Protein AF-Q9W239-F1 (afdb_monomer_lite)

Structure (mmCIF, N/CA/C/O backbone):
data_AF-Q9W239-F1
#
_entry.id   AF-Q9W239-F1
#
loop_
_atom_site.group_PDB
_atom_site.id
_atom_site.type_symbol
_atom_site.label_atom_id
_atom_site.label_alt_id
_atom_site.label_comp_id
_atom_site.label_asym_id
_atom_site.label_entity_id
_atom_site.label_seq_id
_atom_site.pdbx_PDB_ins_code
_atom_site.Cartn_x
_atom_site.Cartn_y
_atom_site.Cartn_z
_atom_site.occupancy
_atom_site.B_iso_or_equiv
_atom_site.auth_seq_id
_atom_site.auth_comp_id
_atom_site.auth_asym_id
_atom_site.auth_atom_id
_atom_site.pdbx_PDB_model_num
ATOM 1 N N . MET A 1 1 ? 29.350 47.192 4.331 1.00 59.81 1 MET A N 1
ATOM 2 C CA . MET A 1 1 ? 28.697 47.017 5.650 1.00 59.81 1 MET A CA 1
ATOM 3 C C . MET A 1 1 ? 27.444 46.134 5.598 1.00 59.81 1 MET A C 1
ATOM 5 O O . MET A 1 1 ? 27.211 45.416 6.556 1.00 59.81 1 MET A O 1
ATOM 9 N N . ALA A 1 2 ? 26.683 46.095 4.492 1.00 65.25 2 ALA A N 1
ATOM 10 C CA . ALA A 1 2 ? 25.450 45.297 4.399 1.00 65.25 2 ALA A CA 1
ATOM 11 C C . ALA A 1 2 ? 25.646 43.762 4.481 1.00 65.25 2 ALA A C 1
ATOM 13 O O . ALA A 1 2 ? 24.823 43.072 5.071 1.00 65.25 2 ALA A O 1
ATOM 14 N N . LYS A 1 3 ? 26.759 43.215 3.960 1.00 69.19 3 LYS A N 1
ATOM 15 C CA . LYS A 1 3 ? 27.014 41.756 3.932 1.00 69.19 3 LYS A CA 1
ATOM 16 C C . LYS A 1 3 ? 27.030 41.111 5.328 1.00 69.19 3 LYS A C 1
ATOM 18 O O . LYS A 1 3 ? 26.527 40.007 5.504 1.00 69.19 3 LYS A O 1
ATOM 23 N N . ASN A 1 4 ? 27.554 41.824 6.325 1.00 71.75 4 ASN A N 1
ATOM 24 C CA . ASN A 1 4 ? 27.633 41.343 7.705 1.00 71.75 4 ASN A CA 1
ATOM 25 C C . ASN A 1 4 ? 26.253 41.323 8.382 1.00 71.75 4 ASN A C 1
ATOM 27 O O . ASN A 1 4 ? 26.001 40.457 9.212 1.00 71.75 4 ASN A O 1
ATOM 31 N N . MET A 1 5 ? 25.341 42.227 8.001 1.00 71.38 5 MET A N 1
ATOM 32 C CA . MET A 1 5 ? 23.975 42.234 8.536 1.00 71.38 5 MET A CA 1
ATOM 33 C C . MET A 1 5 ? 23.182 41.019 8.048 1.00 71.38 5 MET A C 1
ATOM 35 O O . MET A 1 5 ? 22.573 40.330 8.860 1.00 71.38 5 MET A O 1
ATOM 39 N N . PHE A 1 6 ? 23.251 40.701 6.750 1.00 78.31 6 PHE A N 1
ATOM 40 C CA . PHE A 1 6 ? 22.543 39.540 6.195 1.00 78.31 6 PHE A CA 1
ATOM 41 C C . PHE A 1 6 ? 23.055 38.211 6.760 1.00 78.31 6 PHE A C 1
ATOM 43 O O . PHE A 1 6 ? 22.257 37.325 7.054 1.00 78.31 6 PHE A O 1
ATOM 50 N N . SER A 1 7 ? 24.371 38.090 6.972 1.00 80.75 7 SER A N 1
ATOM 51 C CA . SER A 1 7 ? 24.964 36.894 7.581 1.00 80.75 7 SER A CA 1
ATOM 52 C C . SER A 1 7 ? 24.462 36.670 9.008 1.00 80.75 7 SER A C 1
ATOM 54 O O . SER A 1 7 ? 24.135 35.543 9.365 1.00 80.75 7 SER A O 1
ATOM 56 N N . ASN A 1 8 ? 24.367 37.730 9.815 1.00 81.00 8 ASN A N 1
ATOM 57 C CA . ASN A 1 8 ? 23.885 37.615 11.191 1.00 81.00 8 ASN A CA 1
ATOM 58 C C . ASN A 1 8 ? 22.394 37.254 11.245 1.00 81.00 8 ASN A C 1
ATOM 60 O O . ASN A 1 8 ? 22.008 36.430 12.065 1.00 81.00 8 ASN A O 1
ATOM 64 N N . ILE A 1 9 ? 21.571 37.810 10.347 1.00 82.94 9 ILE A N 1
ATOM 65 C CA . ILE A 1 9 ? 20.140 37.471 10.267 1.00 82.94 9 ILE A CA 1
ATOM 66 C C . ILE A 1 9 ? 19.959 35.985 9.929 1.00 82.94 9 ILE A C 1
ATOM 68 O O . ILE A 1 9 ? 19.223 35.298 10.629 1.00 82.94 9 ILE A O 1
ATOM 72 N N . LEU A 1 10 ? 20.678 35.470 8.923 1.00 83.50 10 LEU A N 1
ATOM 73 C CA . LEU A 1 10 ? 20.600 34.056 8.532 1.00 83.50 10 LEU A CA 1
ATOM 74 C C . LEU A 1 10 ? 20.991 33.106 9.672 1.00 83.50 10 LEU A C 1
ATOM 76 O O . LEU A 1 10 ? 20.299 32.116 9.903 1.00 83.50 10 LEU A O 1
ATOM 80 N N . VAL A 1 11 ? 22.068 33.414 10.402 1.00 84.19 11 VAL A N 1
ATOM 81 C CA . VAL A 1 11 ? 22.528 32.582 11.526 1.00 84.19 11 VAL A CA 1
ATOM 82 C C . VAL A 1 11 ? 21.509 32.580 12.668 1.00 84.19 11 VAL A C 1
ATOM 84 O O . VAL A 1 11 ? 21.223 31.521 13.220 1.00 84.19 11 VAL A O 1
ATOM 87 N N . VAL A 1 12 ? 20.906 33.730 12.990 1.00 82.19 12 VAL A N 1
ATOM 88 C CA . VAL A 1 12 ? 19.872 33.812 14.034 1.00 82.19 12 VAL A CA 1
ATOM 89 C C . VAL A 1 12 ? 18.621 33.026 13.632 1.00 82.19 12 VAL A C 1
ATOM 91 O O . VAL A 1 12 ? 18.094 32.282 14.453 1.00 82.19 12 VAL A O 1
ATOM 94 N N . THR A 1 13 ? 18.168 33.112 12.376 1.00 81.19 13 THR A N 1
ATOM 95 C CA . THR A 1 13 ? 17.001 32.340 11.911 1.00 81.19 13 THR A CA 1
ATOM 96 C C . THR A 1 13 ? 17.246 30.829 11.972 1.00 81.19 13 THR A C 1
ATOM 98 O O . THR A 1 13 ? 16.376 30.093 12.425 1.00 81.19 13 THR A O 1
ATOM 101 N N . LEU A 1 14 ? 18.434 30.359 11.576 1.00 78.44 14 LEU A N 1
ATOM 102 C CA . LEU A 1 14 ? 18.801 28.938 11.650 1.00 78.44 14 LEU A CA 1
ATOM 103 C C . LEU A 1 14 ? 18.848 28.418 13.095 1.00 78.44 14 LEU A C 1
ATOM 105 O O . LEU A 1 14 ? 18.384 27.310 13.363 1.00 78.44 14 LEU A O 1
ATOM 109 N N . LEU A 1 15 ? 19.368 29.221 14.028 1.00 74.00 15 LEU A N 1
ATOM 110 C CA . LEU A 1 15 ? 19.420 28.856 15.446 1.00 74.00 15 LEU A CA 1
ATOM 111 C C . LEU A 1 15 ? 18.019 28.744 16.062 1.00 74.00 15 LEU A C 1
ATOM 113 O O . LEU A 1 15 ? 17.766 27.792 16.792 1.00 74.00 15 LEU A O 1
ATOM 117 N N . VAL A 1 16 ? 17.098 29.656 15.725 1.00 76.19 16 VAL A N 1
ATOM 118 C CA . VAL A 1 16 ? 15.711 29.627 16.234 1.00 76.19 16 VAL A CA 1
ATOM 119 C C . VAL A 1 16 ? 14.927 28.416 15.713 1.00 76.19 16 VAL A C 1
ATOM 121 O O . VAL A 1 16 ? 14.085 27.883 16.424 1.00 76.19 16 VAL A O 1
ATOM 124 N N . LEU A 1 17 ? 15.212 27.934 14.499 1.00 69.56 17 LEU A N 1
ATOM 125 C CA . LEU A 1 17 ? 14.534 26.754 13.942 1.00 69.56 17 LEU A CA 1
ATOM 126 C C . LEU A 1 17 ? 15.034 25.419 14.520 1.00 69.56 17 LEU A C 1
ATOM 128 O O . LEU A 1 17 ? 14.415 24.387 14.277 1.00 69.56 17 LEU A O 1
ATOM 132 N N . SER A 1 18 ? 16.147 25.420 15.257 1.00 66.19 18 SER A N 1
ATOM 133 C CA . SER A 1 18 ? 16.797 24.187 15.717 1.00 66.19 18 SER A CA 1
ATOM 134 C C . SER A 1 18 ? 16.354 23.728 17.113 1.00 6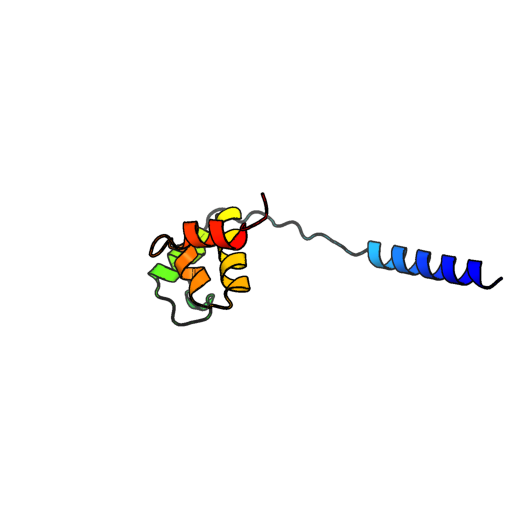6.19 18 SER A C 1
ATOM 136 O O . SER A 1 18 ? 16.694 22.613 17.501 1.00 66.19 18 SER A O 1
ATOM 138 N N . SER A 1 19 ? 15.641 24.553 17.890 1.00 61.31 19 SER A N 1
ATOM 139 C CA . SER A 1 19 ? 15.463 24.319 19.334 1.00 61.31 19 SER A CA 1
ATOM 140 C C . SER A 1 19 ? 14.162 23.643 19.784 1.00 61.31 19 SER A C 1
ATOM 142 O O . SER A 1 19 ? 14.058 23.363 20.969 1.00 61.31 19 SER A O 1
ATOM 144 N N . ASP A 1 20 ? 13.221 23.291 18.900 1.00 59.47 20 ASP A N 1
ATOM 145 C CA . ASP A 1 20 ? 11.930 22.711 19.334 1.00 59.47 20 ASP A CA 1
ATOM 146 C C . ASP A 1 20 ? 11.484 21.476 18.527 1.00 59.47 20 ASP A C 1
ATOM 148 O O . ASP A 1 20 ? 10.299 21.271 18.264 1.00 59.47 20 ASP A O 1
ATOM 152 N N . VAL A 1 21 ? 12.425 20.603 18.152 1.00 69.50 21 VAL A N 1
ATOM 153 C CA . VAL A 1 21 ? 12.090 19.207 17.815 1.00 69.50 21 VAL A CA 1
ATOM 154 C C . VAL A 1 21 ? 12.264 18.360 19.072 1.00 69.50 21 VAL A C 1
ATOM 156 O O . VAL A 1 21 ? 13.253 17.663 19.278 1.00 69.50 21 VAL A O 1
ATOM 159 N N . GLU A 1 22 ? 11.265 18.423 19.948 1.00 69.25 22 GLU A N 1
ATOM 160 C CA . GLU A 1 22 ? 11.048 17.359 20.920 1.00 69.25 22 GLU A CA 1
ATOM 161 C C . GLU A 1 22 ? 10.485 16.162 20.142 1.00 69.25 22 GLU A C 1
ATOM 163 O O . GLU A 1 22 ? 9.284 16.051 19.882 1.00 69.25 22 GLU A O 1
ATOM 168 N N . ALA A 1 23 ? 11.383 15.296 19.666 1.00 59.94 23 ALA A N 1
ATOM 169 C CA . ALA A 1 23 ? 11.011 14.040 19.036 1.00 59.94 23 ALA A CA 1
ATOM 170 C C . ALA A 1 23 ? 10.308 13.168 20.085 1.00 59.94 23 ALA A C 1
ATOM 172 O O . ALA A 1 23 ? 10.951 12.482 20.877 1.00 59.94 23 ALA A O 1
ATOM 173 N N . ARG A 1 24 ? 8.974 13.232 20.116 1.00 69.19 24 ARG A N 1
ATOM 174 C CA . ARG A 1 24 ? 8.122 12.407 20.975 1.00 69.19 24 ARG A CA 1
ATOM 175 C C . ARG A 1 24 ? 8.477 10.927 20.749 1.00 69.19 24 ARG A C 1
ATOM 177 O O . ARG A 1 24 ? 8.260 10.433 19.642 1.00 69.19 24 ARG A O 1
ATOM 184 N N . PRO A 1 25 ? 9.019 10.208 21.750 1.00 54.91 25 PRO A N 1
ATOM 185 C CA . PRO A 1 25 ? 9.364 8.807 21.581 1.00 54.91 25 PRO A CA 1
ATOM 186 C C . PRO A 1 25 ? 8.078 7.991 21.437 1.00 54.91 25 PRO A C 1
ATOM 188 O O . PRO A 1 25 ? 7.181 8.062 22.280 1.00 54.91 25 PRO A O 1
ATOM 191 N N . SER A 1 26 ? 7.983 7.214 20.360 1.00 57.66 26 SER A N 1
ATOM 192 C CA . SER A 1 26 ? 6.945 6.199 20.196 1.00 57.66 26 SER A CA 1
ATOM 193 C C . SER A 1 26 ? 7.169 5.111 21.244 1.00 57.66 26 SER A C 1
ATOM 195 O O . SER A 1 26 ? 7.978 4.208 21.051 1.00 57.66 26 SER A O 1
ATOM 197 N N . SER A 1 27 ? 6.497 5.208 22.390 1.00 50.47 27 SER A N 1
ATOM 198 C CA . SER A 1 27 ? 6.455 4.118 23.360 1.00 50.47 27 SER A CA 1
ATOM 199 C C . SER A 1 27 ? 5.685 2.949 22.748 1.00 50.47 27 SER A C 1
ATOM 201 O O . SER A 1 27 ? 4.490 3.060 22.475 1.00 50.47 27 SER A O 1
ATOM 203 N N . SER A 1 28 ? 6.394 1.846 22.534 1.00 46.81 28 SER A N 1
ATOM 204 C CA . SER A 1 28 ? 5.915 0.559 22.044 1.00 46.81 28 SER A CA 1
ATOM 205 C C . SER A 1 28 ? 4.739 0.026 22.874 1.00 46.81 28 SER A C 1
ATOM 207 O O . SER A 1 28 ? 4.928 -0.575 23.929 1.00 46.81 28 SER A O 1
ATOM 209 N N . GLY A 1 29 ? 3.513 0.238 22.394 1.00 45.41 29 GLY A N 1
ATOM 210 C CA . GLY A 1 29 ? 2.312 -0.421 22.899 1.00 45.41 29 GLY A CA 1
ATOM 211 C C . GLY A 1 29 ? 2.229 -1.842 22.349 1.00 45.41 29 GLY A C 1
ATOM 212 O O . GLY A 1 29 ? 1.718 -2.067 21.257 1.00 45.41 29 GLY A O 1
ATOM 213 N N . VAL A 1 30 ? 2.779 -2.795 23.095 1.00 38.94 30 VAL A N 1
ATOM 214 C CA . VAL A 1 30 ? 2.681 -4.235 22.836 1.00 38.94 30 VAL A CA 1
ATOM 215 C C . VAL A 1 30 ? 1.303 -4.745 23.276 1.00 38.94 30 VAL A C 1
ATOM 217 O O . VAL A 1 30 ? 0.954 -4.642 24.446 1.00 38.94 30 VAL A O 1
ATOM 220 N N . GLY A 1 31 ? 0.567 -5.368 22.350 1.00 42.25 31 GLY A N 1
ATOM 221 C CA . GLY A 1 31 ? -0.201 -6.586 22.640 1.00 42.25 31 GLY A CA 1
ATOM 222 C C . GLY A 1 31 ? -1.547 -6.465 23.361 1.00 42.25 31 GLY A C 1
ATOM 223 O O . GLY A 1 31 ? -1.792 -7.230 24.288 1.00 42.25 31 GLY A O 1
ATOM 224 N N . GLY A 1 32 ? -2.445 -5.585 22.914 1.00 42.72 32 GLY A N 1
A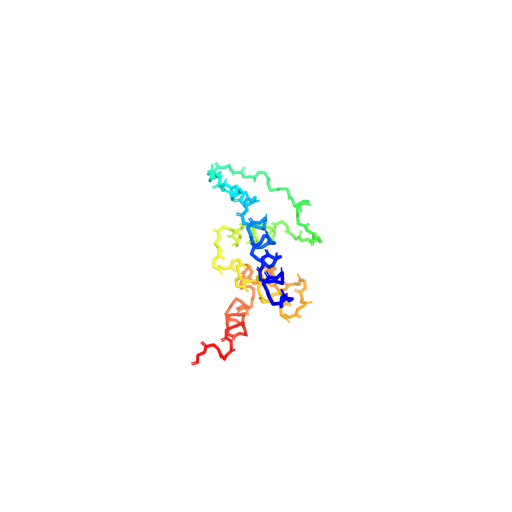TOM 225 C CA . GLY A 1 32 ? -3.881 -5.773 23.148 1.00 42.72 32 GLY A CA 1
ATOM 226 C C . GLY A 1 32 ? -4.511 -6.418 21.917 1.00 42.72 32 GLY A C 1
ATOM 227 O O . GLY A 1 32 ? -4.318 -5.907 20.816 1.00 42.72 32 GLY A O 1
ATOM 228 N N . GLU A 1 33 ? -5.240 -7.524 22.075 1.00 48.28 33 GLU A N 1
ATOM 229 C CA . GLU A 1 33 ? -6.21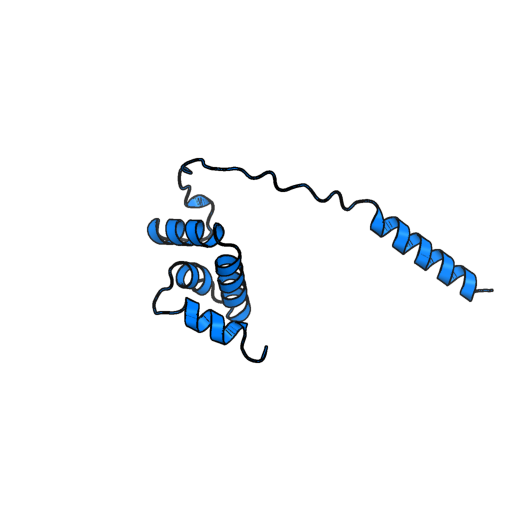0 -7.986 21.075 1.00 48.28 33 GLU A CA 1
ATOM 230 C C . GLU A 1 33 ? -7.210 -6.845 20.858 1.00 48.28 33 GLU A C 1
ATOM 232 O O . GLU A 1 33 ? -8.136 -6.642 21.642 1.00 48.28 33 GLU A O 1
ATOM 237 N N . ALA A 1 34 ? -6.921 -5.998 19.870 1.00 55.97 34 ALA A N 1
ATOM 238 C CA . ALA A 1 34 ? -7.680 -4.793 19.622 1.00 55.97 34 ALA A CA 1
ATOM 239 C C . ALA A 1 34 ? -9.093 -5.212 19.230 1.00 55.97 34 ALA A C 1
ATOM 241 O O . ALA A 1 34 ? -9.294 -5.959 18.272 1.00 55.97 34 ALA A O 1
ATOM 242 N N . ASN A 1 35 ? -10.066 -4.730 19.999 1.00 57.78 35 ASN A N 1
ATOM 243 C CA . ASN A 1 35 ? -11.431 -4.608 19.534 1.00 57.78 35 ASN A CA 1
ATOM 244 C C . ASN A 1 35 ? -11.346 -3.874 18.190 1.00 57.78 35 ASN A C 1
ATOM 246 O O . ASN A 1 35 ? -10.957 -2.709 18.148 1.00 57.78 35 ASN A O 1
ATOM 250 N N . VAL A 1 36 ? -11.536 -4.616 17.100 1.00 60.97 36 VAL A N 1
ATOM 251 C CA . VAL A 1 36 ? -11.416 -4.088 15.745 1.00 60.97 36 VAL A CA 1
ATOM 252 C C . VAL A 1 36 ? -12.566 -3.118 15.594 1.00 60.97 36 VAL A C 1
ATOM 254 O O . VAL A 1 36 ? -13.699 -3.564 15.446 1.00 60.97 36 VAL A O 1
ATOM 257 N N . ASP A 1 37 ? -12.289 -1.823 15.693 1.00 70.50 37 ASP A N 1
ATOM 258 C CA . ASP A 1 37 ? -13.255 -0.787 15.375 1.00 70.50 37 ASP A CA 1
ATOM 259 C C . ASP A 1 37 ? -13.113 -0.458 13.884 1.00 70.50 37 ASP A C 1
ATOM 261 O O . ASP A 1 37 ? -12.167 0.230 13.491 1.00 70.50 37 ASP A O 1
ATOM 265 N N . PRO A 1 38 ? -14.016 -0.941 13.011 1.00 70.62 38 PRO A N 1
ATOM 266 C CA . PRO A 1 38 ? -13.943 -0.630 11.591 1.00 70.62 38 PRO A CA 1
ATOM 267 C C . PRO A 1 38 ? -14.134 0.867 11.314 1.00 70.62 38 PRO A C 1
ATOM 269 O O . PRO A 1 38 ? -13.831 1.303 10.208 1.00 70.62 38 PRO A O 1
ATOM 272 N N . SER A 1 39 ? -14.630 1.6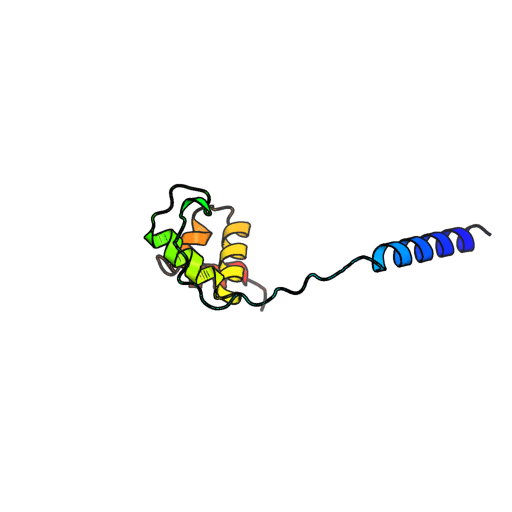54 12.284 1.00 75.19 39 SER A N 1
ATOM 273 C CA . SER A 1 39 ? -14.865 3.092 12.118 1.00 75.19 39 SER A CA 1
ATOM 274 C C . SER A 1 39 ? -13.585 3.930 12.051 1.00 75.19 39 SER A C 1
ATOM 276 O O . SER A 1 39 ? -13.641 5.072 11.594 1.00 75.19 39 SER A O 1
ATOM 278 N N . GLU A 1 40 ? -12.432 3.366 12.429 1.00 78.94 40 GLU A N 1
ATOM 279 C CA . GLU A 1 40 ? -11.127 4.018 12.266 1.00 78.94 40 GLU A CA 1
ATOM 280 C C . GLU A 1 40 ? -10.724 4.149 10.785 1.00 78.94 40 GLU A C 1
ATOM 282 O O . GLU A 1 40 ? -10.020 5.088 10.409 1.00 78.94 40 GLU A O 1
ATOM 287 N N . TYR A 1 41 ? -11.214 3.257 9.917 1.00 77.88 41 TYR A N 1
ATOM 288 C CA . TYR A 1 41 ? -10.888 3.267 8.493 1.00 77.88 41 TYR A CA 1
ATOM 289 C C . TYR A 1 41 ? -11.952 4.003 7.676 1.00 77.88 41 TYR A C 1
ATOM 291 O O . TYR A 1 41 ? -13.153 3.762 7.788 1.00 77.88 41 TYR A O 1
ATOM 299 N N . HIS A 1 42 ? -11.504 4.897 6.793 1.00 75.31 42 HIS A N 1
ATOM 300 C CA . HIS A 1 42 ? -12.395 5.581 5.863 1.00 75.31 42 HIS A CA 1
ATOM 301 C C . HIS A 1 42 ? -12.883 4.626 4.763 1.00 75.31 42 HIS A C 1
ATOM 303 O O . HIS A 1 42 ? -12.083 4.001 4.070 1.00 75.31 42 HIS A O 1
ATOM 309 N N . GLY A 1 43 ? -14.201 4.578 4.560 1.00 76.50 43 GLY A N 1
ATOM 310 C CA . GLY A 1 43 ? -14.844 3.822 3.482 1.00 76.50 43 GLY A CA 1
ATOM 311 C C . GLY A 1 43 ? -15.648 2.615 3.970 1.00 76.50 43 GLY A C 1
ATOM 312 O O . GLY A 1 43 ? -15.573 2.206 5.122 1.00 76.50 43 GLY A O 1
ATOM 313 N N . ASN A 1 44 ? -16.448 2.037 3.071 1.00 79.50 44 ASN A N 1
ATOM 314 C CA . ASN A 1 44 ? -17.218 0.818 3.342 1.00 79.50 44 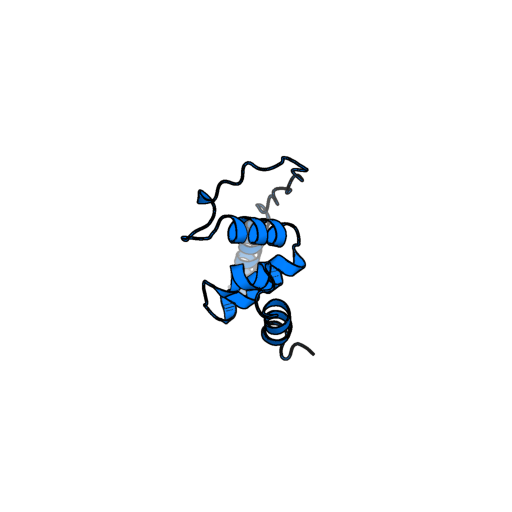ASN A CA 1
ATOM 315 C C . ASN A 1 44 ? -16.327 -0.425 3.170 1.00 79.50 44 ASN A C 1
ATOM 317 O O . ASN A 1 44 ? -16.564 -1.245 2.282 1.00 79.50 44 ASN A O 1
ATOM 321 N N . LEU A 1 45 ? -15.262 -0.538 3.967 1.00 84.56 45 LEU A N 1
ATOM 322 C CA . LEU A 1 45 ? -14.397 -1.718 3.946 1.00 84.56 45 LEU A CA 1
ATOM 323 C C . LEU A 1 45 ? -15.079 -2.889 4.660 1.00 84.56 45 LEU A C 1
ATOM 325 O O . LEU A 1 45 ? -15.744 -2.725 5.683 1.00 84.56 45 LEU A O 1
ATOM 329 N N . SER A 1 46 ? -14.888 -4.096 4.125 1.00 90.06 46 SER A N 1
ATOM 330 C CA . SER A 1 46 ? -15.309 -5.311 4.820 1.00 90.06 46 SER A CA 1
ATOM 331 C C . SER A 1 46 ? -14.465 -5.520 6.082 1.00 90.06 46 SER A C 1
ATOM 333 O O . SER A 1 46 ? -13.305 -5.104 6.136 1.00 90.06 46 SER A O 1
ATOM 335 N N . VAL A 1 47 ? -15.011 -6.224 7.078 1.00 90.88 47 VAL A N 1
ATOM 336 C CA . VAL A 1 47 ? -14.260 -6.583 8.297 1.00 90.88 47 VAL A CA 1
ATOM 337 C C . VAL A 1 47 ? -12.986 -7.363 7.951 1.00 90.88 47 VAL A C 1
ATOM 339 O O . VAL A 1 47 ? -11.941 -7.151 8.557 1.00 90.88 47 VAL A O 1
ATOM 342 N N . GLU A 1 48 ? -13.043 -8.218 6.927 1.00 92.19 48 GLU A N 1
ATOM 343 C CA . GLU A 1 48 ? -11.876 -8.952 6.431 1.00 92.19 48 GLU A CA 1
ATOM 344 C C . GLU A 1 48 ? -10.799 -8.006 5.877 1.00 92.19 48 GLU A C 1
ATOM 346 O O . GLU A 1 48 ? -9.616 -8.155 6.186 1.00 92.19 48 GLU A O 1
ATOM 351 N N . THR A 1 49 ? -11.198 -7.006 5.089 1.00 92.88 49 THR A N 1
ATOM 352 C CA . THR A 1 49 ? -10.278 -6.003 4.540 1.00 92.88 49 THR A CA 1
ATOM 353 C C . THR A 1 49 ? -9.633 -5.181 5.654 1.00 92.88 49 THR A C 1
ATOM 355 O O . THR A 1 49 ? -8.425 -4.960 5.616 1.00 92.88 49 THR A O 1
ATOM 358 N N . VAL A 1 50 ? -10.401 -4.787 6.674 1.00 93.81 50 VAL A N 1
ATOM 359 C CA . VAL A 1 50 ? -9.879 -4.067 7.848 1.00 93.81 50 VAL A CA 1
ATOM 360 C C . VAL A 1 50 ? -8.810 -4.891 8.569 1.00 93.81 50 VAL A C 1
ATOM 362 O O . VAL A 1 50 ? -7.731 -4.378 8.849 1.00 93.81 50 VAL A O 1
ATOM 365 N N . LEU A 1 51 ? -9.048 -6.187 8.793 1.00 93.31 51 LEU A N 1
ATOM 366 C CA . LEU A 1 51 ? -8.062 -7.078 9.417 1.00 93.31 51 LEU A CA 1
ATOM 367 C C . LEU A 1 51 ? -6.770 -7.195 8.593 1.00 93.31 51 LEU A C 1
ATOM 369 O O . LEU A 1 51 ? -5.672 -7.182 9.154 1.00 93.31 51 LEU A O 1
ATOM 373 N N . LYS A 1 52 ? -6.883 -7.284 7.260 1.00 94.69 52 LYS A N 1
ATOM 374 C CA . LYS A 1 52 ? -5.721 -7.306 6.355 1.00 94.69 52 LYS A CA 1
ATOM 375 C C . LYS A 1 52 ? -4.927 -6.001 6.433 1.00 94.69 52 LYS A C 1
ATOM 377 O O . LYS A 1 52 ? -3.700 -6.044 6.486 1.00 94.69 52 LYS A O 1
ATOM 382 N N . VAL A 1 53 ? -5.609 -4.857 6.477 1.00 95.38 53 VAL A N 1
ATOM 383 C CA . VAL A 1 53 ? -4.972 -3.540 6.613 1.00 95.38 53 VAL A CA 1
ATOM 384 C C . VAL A 1 53 ? -4.287 -3.390 7.974 1.00 95.38 53 VAL A C 1
ATOM 386 O O . VAL A 1 53 ? -3.111 -3.046 8.019 1.00 95.38 53 VAL A O 1
ATOM 389 N N . GLN A 1 54 ? -4.933 -3.765 9.075 1.00 94.31 54 GLN A N 1
ATOM 390 C CA . GLN A 1 54 ? -4.291 -3.751 10.395 1.00 94.31 54 GLN A CA 1
ATOM 391 C C . GLN A 1 54 ? -3.051 -4.649 10.451 1.00 94.31 54 GLN A C 1
ATOM 393 O O . GLN A 1 54 ? -2.059 -4.331 11.107 1.00 94.31 54 GLN A O 1
ATOM 398 N N . GLN A 1 55 ? -3.082 -5.796 9.770 1.00 94.94 55 GLN A N 1
ATOM 399 C CA . GLN A 1 55 ? -1.915 -6.669 9.691 1.00 94.94 55 GLN A CA 1
ATOM 400 C C . GLN A 1 55 ? -0.791 -6.061 8.838 1.00 94.94 55 GLN A C 1
ATOM 402 O O . GLN A 1 55 ? 0.380 -6.237 9.168 1.00 94.94 55 GLN A O 1
ATOM 407 N N . CYS A 1 56 ? -1.141 -5.330 7.781 1.00 96.75 56 CYS A N 1
ATOM 408 C CA . CYS A 1 56 ? -0.227 -4.559 6.937 1.00 96.75 56 CYS A CA 1
ATOM 409 C C . CYS A 1 56 ? 0.507 -3.483 7.742 1.00 96.75 56 CYS A C 1
ATOM 411 O O . CYS A 1 56 ? 1.720 -3.356 7.634 1.00 96.75 56 CYS A O 1
ATOM 413 N N . GLU A 1 57 ? -0.211 -2.771 8.611 1.00 95.94 57 GLU A N 1
ATOM 414 C CA . GLU A 1 57 ? 0.317 -1.676 9.437 1.00 95.94 57 GLU A CA 1
ATOM 415 C C . GLU A 1 57 ? 1.302 -2.142 10.518 1.00 95.94 57 GLU A C 1
ATOM 417 O O . GLU A 1 57 ? 2.127 -1.361 10.991 1.00 95.94 57 GLU A O 1
ATOM 422 N N . LYS A 1 58 ? 1.284 -3.434 10.872 1.00 96.25 58 LYS A N 1
ATOM 423 C CA . LYS A 1 58 ? 2.294 -4.041 11.756 1.00 96.25 58 LYS A CA 1
ATOM 424 C C . LYS A 1 58 ? 3.630 -4.297 11.055 1.00 96.25 58 LYS A C 1
ATOM 426 O O . LYS A 1 58 ? 4.641 -4.453 11.736 1.00 96.25 58 LYS A O 1
ATOM 431 N N . ASP A 1 59 ? 3.648 -4.366 9.725 1.00 97.00 59 ASP A N 1
ATOM 432 C CA . ASP A 1 59 ? 4.864 -4.509 8.924 1.00 97.00 59 ASP A CA 1
ATOM 433 C C . ASP A 1 59 ? 5.168 -3.190 8.212 1.00 97.00 59 ASP A C 1
ATOM 435 O O . ASP A 1 59 ? 4.632 -2.896 7.142 1.00 97.00 59 ASP A O 1
ATOM 439 N N . THR A 1 60 ? 6.081 -2.409 8.791 1.00 97.38 60 THR A N 1
ATOM 440 C CA . THR A 1 60 ? 6.473 -1.094 8.272 1.00 97.38 60 THR A CA 1
ATOM 441 C C . THR A 1 60 ? 6.878 -1.133 6.797 1.00 97.38 60 THR A C 1
ATOM 443 O O . THR A 1 60 ? 6.496 -0.238 6.047 1.00 97.38 60 THR A O 1
ATOM 446 N N . ASN A 1 61 ? 7.591 -2.170 6.343 1.00 97.19 61 ASN A N 1
ATOM 447 C CA . ASN A 1 61 ? 8.044 -2.249 4.951 1.00 97.19 61 ASN A CA 1
ATOM 448 C C . ASN A 1 61 ? 6.871 -2.476 3.991 1.00 97.19 61 ASN A C 1
ATOM 450 O O . ASN A 1 61 ? 6.790 -1.836 2.940 1.00 97.19 61 ASN A O 1
ATOM 454 N N . THR A 1 62 ? 5.955 -3.379 4.350 1.00 97.75 62 THR A N 1
ATOM 455 C CA . THR A 1 62 ? 4.754 -3.642 3.546 1.00 97.75 62 THR A CA 1
ATOM 456 C C . THR A 1 62 ? 3.819 -2.434 3.552 1.00 97.75 62 THR A C 1
ATOM 458 O O . THR A 1 62 ? 3.349 -2.029 2.488 1.00 97.75 62 THR A O 1
ATOM 461 N N . MET A 1 63 ? 3.594 -1.818 4.715 1.00 97.88 63 MET A N 1
ATOM 462 C CA . MET A 1 63 ? 2.792 -0.603 4.850 1.00 97.88 63 MET A CA 1
ATOM 463 C C . MET A 1 63 ? 3.337 0.519 3.962 1.00 97.88 63 MET A C 1
ATOM 465 O O . MET A 1 63 ? 2.595 1.079 3.157 1.00 97.88 63 MET A O 1
ATOM 469 N N . GLU A 1 64 ? 4.638 0.818 4.042 1.00 98.12 64 GLU A N 1
ATOM 470 C CA . GLU A 1 64 ? 5.255 1.861 3.221 1.00 98.12 64 GLU A CA 1
ATOM 471 C C . GLU A 1 64 ? 5.126 1.579 1.723 1.00 98.12 64 GLU A C 1
ATOM 473 O O . GLU A 1 64 ? 4.806 2.490 0.956 1.00 98.12 64 GLU A O 1
ATOM 478 N N . LEU A 1 65 ? 5.346 0.330 1.298 1.00 98.44 65 LEU A N 1
ATOM 479 C CA . LEU A 1 65 ? 5.169 -0.073 -0.094 1.00 98.44 65 LEU A CA 1
ATOM 480 C C . LEU A 1 65 ? 3.734 0.195 -0.566 1.00 98.44 65 LEU A C 1
ATOM 482 O O . LEU A 1 65 ? 3.530 0.864 -1.583 1.00 98.44 65 LEU A O 1
ATOM 486 N N . CYS A 1 66 ? 2.741 -0.284 0.185 1.00 98.31 66 CYS A N 1
ATOM 487 C CA . CYS A 1 66 ? 1.336 -0.143 -0.180 1.00 98.31 66 CYS A CA 1
ATOM 488 C C . CYS A 1 66 ? 0.871 1.321 -0.142 1.00 98.31 66 CYS A C 1
ATOM 490 O O . CYS A 1 66 ? 0.156 1.756 -1.047 1.00 98.31 66 CYS A O 1
ATOM 492 N N . MET A 1 67 ? 1.326 2.119 0.832 1.00 97.75 67 MET A N 1
ATOM 493 C CA . MET A 1 67 ? 1.052 3.560 0.889 1.00 97.75 67 MET A CA 1
ATOM 494 C C . MET A 1 67 ? 1.649 4.302 -0.311 1.00 97.75 67 MET A C 1
ATOM 496 O O . MET A 1 67 ? 0.972 5.130 -0.927 1.00 97.75 67 MET A O 1
ATOM 500 N N . ARG A 1 68 ? 2.908 4.008 -0.674 1.00 97.88 68 ARG A N 1
ATOM 501 C CA . ARG A 1 68 ? 3.554 4.606 -1.853 1.00 97.88 68 ARG A CA 1
ATOM 502 C C . ARG A 1 68 ? 2.778 4.255 -3.113 1.00 97.88 68 ARG A C 1
ATOM 504 O O . ARG A 1 68 ? 2.442 5.163 -3.867 1.00 97.88 68 ARG A O 1
ATOM 511 N N . CYS A 1 69 ? 2.435 2.981 -3.285 1.00 98.19 69 CYS A N 1
ATOM 512 C CA . CYS A 1 69 ? 1.698 2.475 -4.438 1.00 98.19 69 CYS A CA 1
ATOM 513 C C . CYS A 1 69 ? 0.319 3.140 -4.595 1.00 98.19 69 CYS A C 1
ATOM 515 O O . CYS A 1 69 ? -0.014 3.646 -5.670 1.00 98.19 69 CYS A O 1
ATOM 517 N N . ALA A 1 70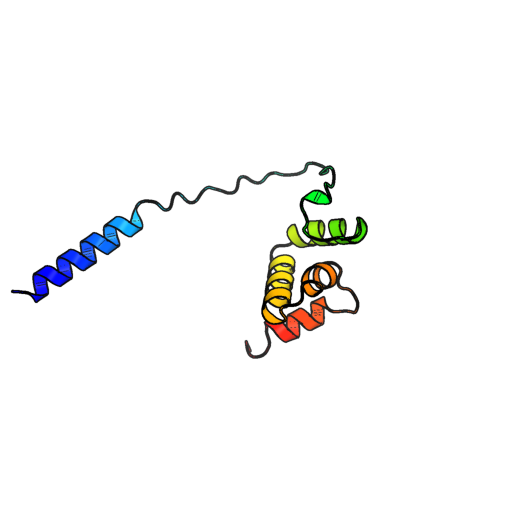 ? -0.459 3.236 -3.513 1.00 97.19 70 ALA A N 1
ATOM 518 C CA . ALA A 1 70 ? -1.750 3.925 -3.519 1.00 97.19 70 ALA A CA 1
ATOM 519 C C . ALA A 1 70 ? -1.605 5.416 -3.865 1.00 97.19 70 ALA A C 1
ATOM 521 O O . ALA A 1 70 ? -2.370 5.960 -4.661 1.00 97.19 70 ALA A O 1
ATOM 522 N N . LYS A 1 71 ? -0.565 6.075 -3.336 1.00 97.38 71 LYS A N 1
ATOM 523 C CA . LYS A 1 71 ? -0.295 7.490 -3.609 1.00 97.38 71 LYS A CA 1
ATOM 524 C C . LYS A 1 71 ? 0.055 7.759 -5.073 1.00 97.38 71 LYS A C 1
ATOM 526 O O . LYS A 1 71 ? -0.440 8.734 -5.635 1.00 97.38 71 LYS A O 1
ATOM 531 N N . VAL A 1 72 ? 0.899 6.929 -5.690 1.00 96.88 72 VAL A N 1
ATOM 532 C CA . VAL A 1 72 ? 1.328 7.143 -7.085 1.00 96.88 72 VAL A CA 1
ATOM 533 C C . VAL A 1 72 ? 0.234 6.792 -8.092 1.00 96.88 72 VAL A C 1
ATOM 535 O O . VAL A 1 72 ? 0.070 7.499 -9.083 1.00 96.88 72 VAL A O 1
ATOM 538 N N . THR A 1 73 ? -0.565 5.761 -7.810 1.00 97.06 73 THR A N 1
ATOM 539 C CA . THR A 1 73 ? -1.709 5.368 -8.651 1.00 97.06 73 THR A CA 1
ATOM 540 C C . THR A 1 73 ? -2.929 6.258 -8.454 1.00 97.06 73 THR A C 1
ATOM 542 O O . THR A 1 73 ? -3.806 6.287 -9.314 1.00 97.06 73 THR A O 1
ATOM 545 N N . LYS A 1 74 ? -2.986 6.991 -7.332 1.00 96.12 74 LYS A N 1
ATOM 546 C CA . LYS A 1 74 ? -4.139 7.797 -6.902 1.00 96.12 74 LYS A CA 1
ATOM 547 C C . LYS A 1 74 ? -5.422 6.970 -6.765 1.00 96.12 74 LYS A C 1
ATOM 549 O O . LYS A 1 74 ? -6.515 7.510 -6.902 1.00 96.12 74 LYS A O 1
ATOM 554 N N . SER A 1 75 ? -5.283 5.669 -6.517 1.00 93.88 75 SER A N 1
ATOM 555 C CA . SER A 1 75 ? -6.404 4.756 -6.330 1.00 93.88 75 SER A CA 1
ATOM 556 C C . SER A 1 75 ? -6.598 4.464 -4.849 1.00 93.88 75 SER A C 1
ATOM 558 O O . SER A 1 75 ? -5.701 3.961 -4.172 1.00 93.88 75 SER A O 1
ATOM 560 N N . GLU A 1 76 ? -7.804 4.740 -4.364 1.00 91.31 76 GLU A N 1
ATOM 561 C CA . GLU A 1 76 ? -8.257 4.431 -3.005 1.00 91.31 76 GLU A CA 1
ATOM 562 C C . GLU A 1 76 ? -8.412 2.919 -2.743 1.00 91.31 76 GLU A C 1
ATOM 564 O O . GLU A 1 76 ? -8.410 2.488 -1.593 1.00 91.31 76 GLU A O 1
ATOM 569 N N . PHE A 1 77 ? -8.436 2.092 -3.795 1.00 93.31 77 PHE A N 1
ATOM 570 C CA . PHE A 1 77 ? -8.513 0.629 -3.684 1.00 93.31 77 PHE A CA 1
ATOM 571 C C . PHE A 1 77 ? -7.145 -0.048 -3.554 1.00 93.31 77 PHE A C 1
ATOM 573 O O . PHE A 1 77 ? -7.042 -1.142 -3.003 1.00 93.31 77 PHE A O 1
ATOM 580 N N . VAL A 1 78 ? -6.074 0.586 -4.044 1.00 96.44 78 VAL A N 1
ATOM 581 C CA . VAL A 1 78 ? -4.753 -0.060 -4.125 1.00 96.44 78 VAL A CA 1
ATOM 582 C C . VAL A 1 78 ? -4.180 -0.360 -2.746 1.00 96.44 78 VAL A C 1
ATOM 584 O O . VAL A 1 78 ? -3.558 -1.403 -2.575 1.00 96.44 78 VAL A O 1
ATOM 587 N N . TYR A 1 79 ? -4.402 0.503 -1.751 1.00 97.00 79 TYR A N 1
ATOM 588 C CA . TYR A 1 79 ? -3.898 0.262 -0.397 1.00 97.00 79 TYR A CA 1
ATOM 589 C C . TYR A 1 79 ? -4.468 -1.028 0.227 1.00 97.00 79 TYR A C 1
ATOM 591 O O . TYR A 1 79 ? -3.672 -1.927 0.518 1.00 97.00 79 TYR A O 1
ATOM 599 N N . PRO A 1 80 ? -5.801 -1.194 0.377 1.00 96.12 80 PRO A N 1
ATOM 600 C CA . PRO A 1 80 ? -6.358 -2.423 0.937 1.00 96.12 80 PRO A CA 1
ATOM 601 C C . PRO A 1 80 ? -6.039 -3.666 0.095 1.00 96.12 80 PRO A C 1
ATOM 603 O O . PRO A 1 80 ? -5.676 -4.698 0.664 1.00 96.12 80 PRO A O 1
ATOM 606 N N . MET A 1 81 ? -6.080 -3.568 -1.241 1.00 96.56 81 MET A N 1
ATOM 607 C CA . MET A 1 81 ? -5.726 -4.691 -2.119 1.00 96.56 81 MET A CA 1
ATOM 608 C C . MET A 1 81 ? -4.256 -5.111 -1.951 1.00 96.56 81 MET A C 1
ATOM 610 O O . MET A 1 81 ? -3.955 -6.299 -1.833 1.00 96.56 81 MET A O 1
ATOM 614 N N . CYS A 1 82 ? -3.330 -4.148 -1.879 1.00 98.19 82 CYS A N 1
ATOM 615 C CA . CYS A 1 82 ? -1.902 -4.395 -1.650 1.00 98.19 82 CYS A CA 1
ATOM 616 C C . CYS A 1 82 ? -1.634 -5.030 -0.291 1.00 98.19 82 CYS A C 1
ATOM 618 O O . CYS A 1 82 ? -0.874 -5.999 -0.201 1.00 98.19 82 CYS A O 1
ATOM 620 N N . CYS A 1 83 ? -2.306 -4.556 0.755 1.00 97.38 83 CYS A N 1
ATOM 621 C CA . CYS A 1 83 ? -2.200 -5.141 2.084 1.00 97.38 83 CYS A CA 1
ATOM 622 C C . CYS A 1 83 ? -2.672 -6.606 2.110 1.00 97.38 83 CYS A C 1
ATOM 624 O O . CYS A 1 83 ? -2.010 -7.450 2.718 1.00 97.38 83 CYS A O 1
ATOM 626 N N . GLY A 1 84 ? -3.740 -6.929 1.374 1.00 96.19 84 GLY A N 1
ATOM 627 C CA . GLY A 1 84 ? -4.238 -8.295 1.185 1.00 96.19 84 GLY A CA 1
ATOM 628 C C . GLY A 1 84 ? -3.472 -9.161 0.178 1.00 96.19 84 GLY A C 1
ATOM 629 O O . GLY A 1 84 ? -3.729 -10.359 0.114 1.00 96.19 84 GLY A O 1
ATOM 630 N N . ASN A 1 85 ? -2.543 -8.581 -0.591 1.00 97.12 85 ASN A N 1
ATOM 631 C CA . ASN A 1 85 ? -1.950 -9.181 -1.793 1.00 97.12 85 ASN A CA 1
ATOM 632 C C . ASN A 1 85 ? -2.988 -9.782 -2.762 1.00 97.12 85 ASN A C 1
ATOM 634 O O . ASN A 1 85 ? -2.814 -10.888 -3.278 1.00 97.12 85 ASN A O 1
ATOM 638 N N . GLU A 1 86 ? -4.082 -9.061 -2.987 1.00 94.94 86 GLU A N 1
ATOM 639 C CA . GLU A 1 86 ? -5.119 -9.477 -3.931 1.00 94.94 86 GLU A CA 1
ATOM 640 C C . GLU A 1 86 ? -4.555 -9.450 -5.357 1.00 94.94 86 GLU A C 1
ATOM 642 O O . GLU A 1 86 ? -3.863 -8.505 -5.728 1.00 94.94 86 GLU A O 1
ATOM 647 N N . ASP A 1 87 ? -4.781 -10.512 -6.133 1.00 94.69 87 ASP A N 1
ATOM 648 C CA . ASP A 1 87 ? -4.314 -10.646 -7.522 1.00 94.69 87 ASP A CA 1
ATOM 649 C C . ASP A 1 87 ? -2.803 -10.400 -7.742 1.00 94.69 87 ASP A C 1
ATOM 651 O O . ASP A 1 87 ? -2.377 -9.986 -8.820 1.00 94.69 87 ASP A O 1
ATOM 655 N N . GLY A 1 88 ? -1.964 -10.640 -6.724 1.00 96.62 88 GLY A N 1
ATOM 656 C CA . GLY A 1 88 ? -0.517 -10.388 -6.810 1.00 96.62 88 GLY A CA 1
ATOM 657 C C . GLY A 1 88 ? -0.152 -8.899 -6.860 1.00 96.62 88 GLY A C 1
ATOM 658 O O . GLY A 1 88 ? 0.961 -8.532 -7.243 1.00 96.62 88 GLY A O 1
ATOM 659 N N . ILE A 1 89 ? -1.073 -8.012 -6.470 1.00 97.62 89 ILE A N 1
ATOM 660 C CA . ILE A 1 89 ? -0.878 -6.563 -6.561 1.00 97.62 89 ILE A CA 1
ATOM 661 C C . ILE A 1 89 ? 0.283 -6.066 -5.689 1.00 97.62 89 ILE A C 1
ATOM 663 O O . ILE A 1 89 ? 0.843 -5.012 -5.974 1.00 97.62 89 ILE A O 1
ATOM 667 N N . LYS A 1 90 ? 0.694 -6.807 -4.648 1.00 97.94 90 LYS A N 1
ATOM 668 C CA . LYS A 1 90 ? 1.863 -6.439 -3.834 1.00 97.94 90 LYS A CA 1
ATOM 669 C C . LYS A 1 90 ? 3.153 -6.526 -4.646 1.00 97.94 90 LYS A C 1
ATOM 671 O O . LYS A 1 90 ? 4.001 -5.642 -4.531 1.00 97.94 90 LYS A O 1
ATOM 676 N N . ASP A 1 91 ? 3.277 -7.554 -5.480 1.00 97.88 91 ASP A N 1
ATOM 677 C CA . ASP A 1 91 ? 4.414 -7.721 -6.384 1.00 97.88 91 ASP A CA 1
ATOM 678 C C . ASP A 1 91 ? 4.369 -6.657 -7.483 1.00 97.88 91 ASP A C 1
ATOM 680 O O . ASP A 1 91 ? 5.361 -5.970 -7.712 1.00 97.88 91 ASP A O 1
ATOM 684 N N . TRP A 1 92 ? 3.189 -6.398 -8.056 1.00 97.81 92 TRP A N 1
ATOM 685 C CA . TRP A 1 92 ? 3.006 -5.290 -8.998 1.00 97.81 92 TRP A CA 1
ATOM 686 C C . TRP A 1 92 ? 3.394 -3.932 -8.394 1.00 97.81 92 TRP A C 1
ATOM 688 O O . TRP A 1 92 ? 4.104 -3.152 -9.023 1.00 97.81 92 TRP A O 1
ATOM 698 N N . CYS A 1 93 ? 2.984 -3.655 -7.154 1.00 98.25 93 CYS A N 1
ATOM 699 C CA . CYS A 1 93 ? 3.347 -2.434 -6.444 1.00 98.25 93 CYS A CA 1
ATOM 700 C C . CYS A 1 93 ? 4.856 -2.327 -6.223 1.00 98.25 93 CYS A C 1
ATOM 702 O O . CYS A 1 93 ? 5.389 -1.222 -6.296 1.00 98.25 93 CYS A O 1
ATOM 704 N N . ARG A 1 94 ? 5.553 -3.439 -5.960 1.00 97.56 94 ARG A N 1
ATOM 705 C CA . ARG A 1 94 ? 7.015 -3.455 -5.815 1.00 97.56 94 ARG A CA 1
ATOM 706 C C . ARG A 1 94 ? 7.688 -3.044 -7.117 1.00 97.56 94 ARG A C 1
ATOM 708 O O . ARG A 1 94 ? 8.461 -2.090 -7.105 1.00 97.56 94 ARG A O 1
ATOM 715 N N . GLU A 1 95 ? 7.336 -3.702 -8.215 1.00 97.06 95 GLU A N 1
ATOM 716 C CA . GLU A 1 95 ? 7.879 -3.385 -9.538 1.00 97.06 95 GLU A CA 1
ATOM 717 C C . GLU A 1 95 ? 7.556 -1.941 -9.938 1.00 97.06 95 GLU A C 1
ATOM 719 O O . GLU A 1 95 ? 8.420 -1.213 -10.411 1.00 97.06 95 GLU A O 1
ATOM 724 N N . TYR A 1 96 ? 6.327 -1.482 -9.685 1.00 96.56 96 TYR A N 1
ATOM 725 C CA . TYR A 1 96 ? 5.884 -0.146 -10.074 1.00 96.56 96 TYR A CA 1
ATOM 726 C C . TYR A 1 96 ? 6.524 0.976 -9.245 1.00 96.56 96 TYR A C 1
ATOM 728 O O . TYR A 1 96 ? 6.978 1.975 -9.798 1.00 96.56 96 TYR A O 1
ATOM 736 N N . VAL A 1 97 ? 6.564 0.836 -7.915 1.00 96.94 97 VAL A N 1
ATOM 737 C CA . VAL A 1 97 ? 7.103 1.868 -7.009 1.00 96.94 97 VAL A CA 1
ATOM 738 C C . VAL A 1 97 ? 8.623 1.968 -7.114 1.00 96.94 97 VAL A C 1
ATOM 740 O O . VAL A 1 97 ? 9.165 3.063 -6.952 1.00 96.94 97 VAL A O 1
ATOM 743 N N . TYR A 1 98 ? 9.312 0.850 -7.362 1.00 95.19 98 TYR A N 1
ATOM 744 C CA . TYR A 1 98 ? 10.770 0.827 -7.468 1.00 95.19 98 TYR A CA 1
ATOM 745 C C . TYR A 1 98 ? 11.302 0.893 -8.901 1.00 95.19 98 TYR A C 1
ATOM 747 O O . TYR A 1 98 ? 12.520 0.912 -9.072 1.00 95.19 98 TYR A O 1
ATOM 755 N N . PHE A 1 99 ? 10.432 0.992 -9.907 1.00 95.19 99 PHE A N 1
ATOM 756 C CA . PHE A 1 99 ? 10.840 1.110 -11.302 1.00 95.19 99 PHE A CA 1
ATOM 757 C C . PHE A 1 99 ? 11.872 2.235 -11.501 1.00 95.19 99 PHE A C 1
ATOM 759 O O . PHE A 1 99 ? 11.610 3.396 -11.178 1.00 95.19 99 PHE A O 1
ATOM 766 N N . GLY A 1 100 ? 13.040 1.888 -12.052 1.00 92.00 100 GLY A N 1
ATOM 767 C CA . GLY A 1 100 ? 14.129 2.830 -12.335 1.00 92.00 100 GLY A CA 1
ATOM 768 C C . GLY A 1 100 ? 14.995 3.228 -11.132 1.00 92.00 100 GLY A C 1
ATOM 769 O O . GLY A 1 100 ? 15.813 4.134 -11.268 1.00 92.00 100 GLY A O 1
ATOM 770 N N . ASN A 1 101 ? 14.832 2.580 -9.972 1.00 85.31 101 ASN A N 1
ATOM 771 C CA . ASN A 1 101 ? 15.727 2.738 -8.815 1.00 85.31 101 ASN A CA 1
ATOM 772 C C . ASN A 1 101 ? 16.894 1.725 -8.805 1.00 85.31 101 ASN A C 1
ATOM 774 O O . ASN A 1 101 ? 17.515 1.514 -7.762 1.00 85.31 101 ASN A O 1
ATOM 778 N N . GLU A 1 102 ? 17.182 1.118 -9.955 1.00 60.91 102 GLU A N 1
ATOM 779 C CA . GLU A 1 102 ? 18.318 0.233 -10.247 1.00 60.91 102 GLU A CA 1
ATOM 780 C C . GLU A 1 102 ? 19.152 0.807 -11.400 1.00 60.91 102 GLU A C 1
ATOM 782 O O . GLU A 1 102 ? 20.399 0.715 -11.316 1.00 60.91 102 GLU A O 1
#

pLDDT: mean 82.98, std 16.62, range [38.94, 98.44]

Organism: Drosophila melanogaster (NCBI:txid7227)

Secondary structure (DSSP, 8-state):
-HHHHHHHHHHHHHHHTTS------------------GGGSSSS--HHHHHHHHHHHTSHHHHHHHHHHHHHHT-TTHHHHHHHTGGGHHHHHHHHHHTT--

Sequence (102 aa):
MAKNMFSNILVVTLLVLSSDVEARPSSSGVGGEANVDPSEYHGNLSVETVLKVQQCEKDTNTMELCMRCAKVTKSEFVYPMCCGNEDGIKDWCREYVYFGNE

Radius of gyration: 21.53 Å; chains: 1; bounding box: 46×58×36 Å

Foldseek 3Di:
DVVVVVVVVVVVVVVVVPPPPPPDDPDDPDDDPDPQDVVVDPDPDDPVLSVLLVVQVVDPVQQVLQVLLCVVVVDPPSNSCSSVCPPVSVVVSVCVSCPPVD